Protein AF-A0A931PNV2-F1 (afdb_monomer_lite)

Secondary structure (DSSP, 8-state):
--HHHHHHHHTT--EEEEE-TTT--EEEEEGGGGGS-EE-TTT--EE-----

Radius of gyration: 13.53 Å; chains: 1; bounding box: 34×16×36 Å

Foldseek 3Di:
DDCVVVCVVVVPQDKDWDAAPVPRDIDIDGVVCLQQWDQDPPPRDTRHRPDD

Structure (mmCIF, N/CA/C/O backbone):
data_AF-A0A931PNV2-F1
#
_entry.id   AF-A0A931PNV2-F1
#
loop_
_atom_site.group_PDB
_atom_site.id
_atom_site.type_symbol
_atom_site.label_atom_id
_atom_site.label_alt_id
_atom_site.label_comp_id
_atom_site.label_asym_id
_atom_site.label_entity_id
_atom_site.label_seq_id
_atom_site.pdbx_PDB_ins_code
_atom_site.Cartn_x
_atom_site.Cartn_y
_atom_site.Cartn_z
_atom_site.occupancy
_atom_site.B_iso_or_equiv
_atom_site.auth_seq_id
_atom_site.auth_comp_id
_atom_site.auth_asym_id
_atom_site.auth_atom_id
_atom_site.pdbx_PDB_model_num
ATOM 1 N N . MET A 1 1 ? -22.947 9.420 25.931 1.00 47.38 1 MET A N 1
ATOM 2 C CA . MET A 1 1 ? -21.683 9.180 25.195 1.00 47.38 1 MET A CA 1
ATOM 3 C C . MET A 1 1 ? -21.726 7.747 24.677 1.00 47.38 1 MET A C 1
ATOM 5 O O . MET A 1 1 ? -21.925 6.851 25.481 1.00 47.38 1 MET A O 1
ATOM 9 N N . ASN A 1 2 ? -21.697 7.528 23.358 1.00 41.53 2 ASN A N 1
ATOM 10 C CA . ASN A 1 2 ? -22.021 6.225 22.757 1.00 41.53 2 ASN A CA 1
ATOM 11 C C . ASN A 1 2 ? -20.774 5.298 22.740 1.00 41.53 2 ASN A C 1
ATOM 13 O O . ASN A 1 2 ? -19.778 5.667 22.109 1.00 41.53 2 ASN A O 1
ATOM 17 N N . PRO A 1 3 ? -20.781 4.131 23.418 1.00 55.25 3 PRO A N 1
ATOM 18 C CA . PRO A 1 3 ? -19.584 3.307 23.660 1.00 55.25 3 PRO A CA 1
ATOM 19 C C . PRO A 1 3 ? -18.951 2.694 22.397 1.00 55.25 3 PRO A C 1
ATOM 21 O O . PRO A 1 3 ? -17.782 2.310 22.413 1.00 55.25 3 PRO A O 1
ATOM 24 N N . ILE A 1 4 ? -19.671 2.657 21.271 1.00 57.72 4 ILE A N 1
ATOM 25 C CA . ILE A 1 4 ? -19.164 2.092 20.009 1.00 57.72 4 ILE A CA 1
ATOM 26 C C . ILE A 1 4 ? -18.062 2.967 19.379 1.00 57.72 4 ILE A C 1
ATOM 28 O O . ILE A 1 4 ? -17.101 2.441 18.814 1.00 57.72 4 ILE A O 1
ATOM 32 N N . HIS A 1 5 ? -18.125 4.297 19.534 1.00 48.78 5 HIS A N 1
ATOM 33 C CA . HIS A 1 5 ? -17.072 5.195 19.029 1.00 48.78 5 HIS A CA 1
ATOM 34 C C . HIS A 1 5 ? -15.732 5.014 19.762 1.00 48.78 5 HIS A C 1
ATOM 36 O O . HIS A 1 5 ? -14.662 5.155 19.163 1.00 48.78 5 HIS A O 1
ATOM 42 N N . GLN A 1 6 ? -15.778 4.650 21.044 1.00 50.12 6 GLN A N 1
ATOM 43 C CA . GLN A 1 6 ? -14.592 4.337 21.843 1.00 50.12 6 GLN A CA 1
ATOM 44 C C . GLN A 1 6 ? -13.948 3.022 21.393 1.00 50.12 6 GLN A C 1
ATOM 46 O O . GLN A 1 6 ? -12.729 2.969 21.248 1.00 50.12 6 GLN A O 1
ATOM 51 N N . LEU A 1 7 ? -14.746 2.003 21.056 1.00 49.94 7 LEU A N 1
ATOM 52 C CA . LEU A 1 7 ? -14.224 0.730 20.558 1.00 49.94 7 LEU A CA 1
ATOM 53 C C . LEU A 1 7 ? -13.505 0.890 19.206 1.00 49.94 7 LEU A C 1
ATOM 55 O O . LEU A 1 7 ? -12.429 0.333 19.021 1.00 49.94 7 LEU A O 1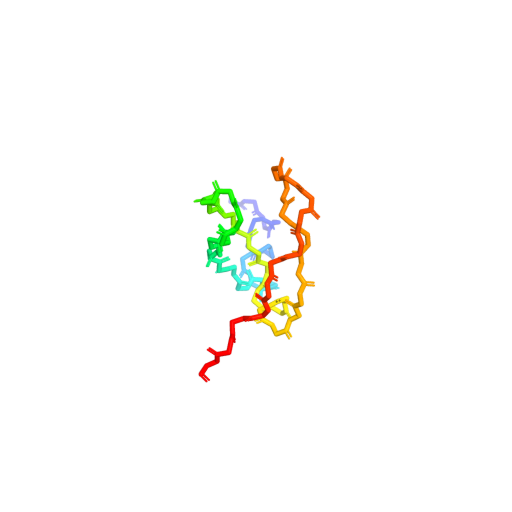
ATOM 59 N N . ALA A 1 8 ? -14.006 1.723 18.286 1.00 55.50 8 ALA A N 1
ATOM 60 C CA . ALA A 1 8 ? -13.305 2.024 17.028 1.00 55.50 8 ALA A CA 1
ATOM 61 C C . ALA A 1 8 ? -11.957 2.749 17.236 1.00 55.50 8 ALA A C 1
ATOM 63 O O . ALA A 1 8 ? -11.027 2.573 16.445 1.00 55.50 8 ALA A O 1
ATOM 64 N N . THR A 1 9 ? -11.853 3.538 18.308 1.00 54.69 9 THR A N 1
ATOM 65 C CA . THR A 1 9 ? -10.648 4.290 18.691 1.00 54.69 9 THR A CA 1
ATOM 66 C C . THR A 1 9 ? -9.627 3.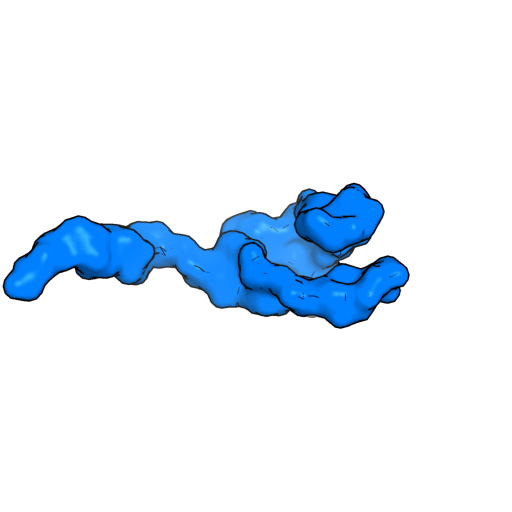395 19.413 1.00 54.69 9 THR A C 1
ATOM 68 O O . THR A 1 9 ? -8.432 3.476 19.136 1.00 54.69 9 THR A O 1
ATOM 71 N N . LEU A 1 10 ? -10.093 2.484 20.277 1.00 53.03 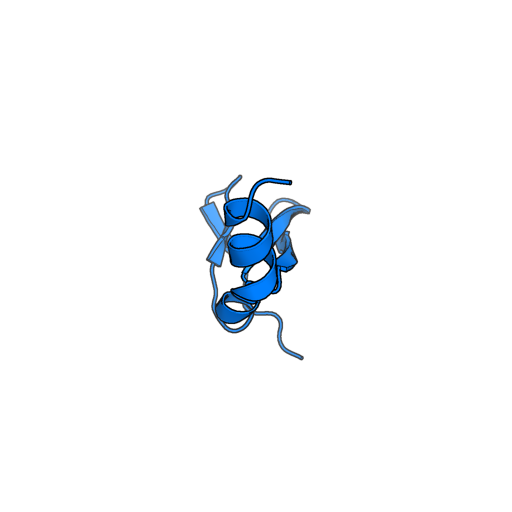10 LEU A N 1
ATOM 72 C CA . LEU A 1 10 ? -9.276 1.539 21.055 1.00 53.03 10 LEU A CA 1
ATOM 73 C C . LEU A 1 10 ? -8.863 0.284 20.269 1.00 53.03 10 LEU A C 1
ATOM 75 O O . LEU A 1 10 ? -7.794 -0.266 20.521 1.0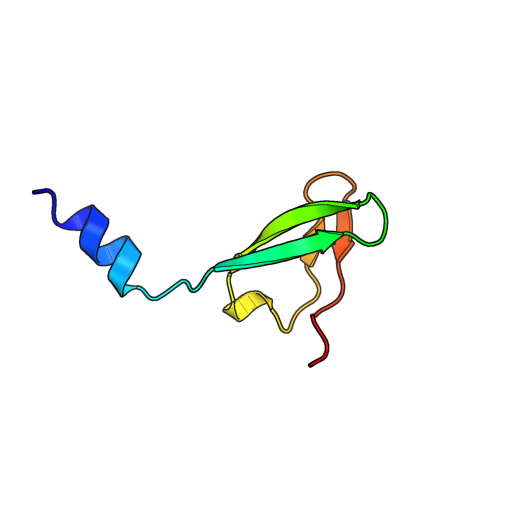0 53.03 10 LEU A O 1
ATOM 79 N N . LEU A 1 11 ? -9.626 -0.127 19.248 1.00 56.97 11 LEU A N 1
ATOM 80 C CA . LEU A 1 11 ? -9.243 -1.190 18.302 1.00 56.97 11 LEU A CA 1
ATOM 81 C C . LEU A 1 11 ? -8.094 -0.790 17.357 1.00 56.97 11 LEU A C 1
ATOM 83 O O . LEU A 1 11 ? -7.854 -1.465 16.353 1.00 56.97 11 LEU A O 1
ATOM 87 N N . GLY A 1 12 ? -7.362 0.288 17.666 1.00 51.50 12 GLY A N 1
ATOM 88 C CA . GLY A 1 12 ? -5.952 0.422 17.303 1.00 51.50 12 GLY A CA 1
ATOM 89 C C . GLY A 1 12 ? -5.664 0.308 15.811 1.00 51.50 12 GLY A C 1
ATOM 90 O O . GLY A 1 12 ? -4.586 -0.133 15.409 1.00 51.50 12 GLY A O 1
ATOM 91 N N . ARG A 1 13 ? -6.614 0.692 14.955 1.00 63.47 13 ARG A N 1
ATOM 92 C CA . ARG A 1 13 ? -6.358 0.848 13.527 1.00 63.47 13 ARG A CA 1
ATOM 93 C C . ARG A 1 13 ? -5.619 2.166 13.367 1.00 63.47 13 ARG A C 1
ATOM 95 O O . ARG A 1 13 ? -6.204 3.144 12.916 1.00 63.47 13 ARG A O 1
ATOM 102 N N . LYS A 1 14 ? -4.342 2.204 13.771 1.00 73.88 14 LYS A N 1
ATOM 103 C CA . LYS A 1 14 ? -3.430 3.285 13.388 1.00 73.88 14 LYS A CA 1
ATOM 104 C C . LYS A 1 14 ? -3.583 3.453 11.883 1.00 73.88 14 LYS A C 1
ATOM 106 O O . LYS A 1 14 ? -3.531 2.469 11.151 1.00 73.88 14 LYS A O 1
ATOM 111 N N . LYS A 1 15 ? -3.896 4.658 11.438 1.00 78.69 15 LYS A N 1
ATOM 112 C CA . LYS A 1 15 ? -4.090 5.000 10.031 1.00 78.69 15 LYS A CA 1
ATOM 113 C C . LYS A 1 15 ? -2.932 5.896 9.622 1.00 78.69 15 LYS A C 1
ATOM 115 O O . LYS A 1 15 ? -2.472 6.698 10.427 1.00 78.69 15 LYS A O 1
ATOM 120 N N . ARG A 1 16 ? -2.442 5.740 8.398 1.00 80.69 16 ARG A N 1
ATOM 121 C CA . ARG A 1 16 ? -1.383 6.578 7.835 1.00 80.69 16 ARG A CA 1
ATOM 122 C C . ARG A 1 16 ? -1.742 7.014 6.433 1.00 80.69 16 ARG A C 1
ATOM 124 O O . ARG A 1 16 ? -2.343 6.261 5.673 1.00 80.69 16 ARG A O 1
ATOM 131 N N . GLU A 1 17 ? -1.331 8.222 6.098 1.00 87.06 17 GLU A N 1
ATOM 132 C CA . GLU A 1 17 ? -1.467 8.766 4.758 1.00 87.06 17 GLU A CA 1
ATOM 133 C C . GLU A 1 17 ? -0.368 8.223 3.843 1.00 87.06 17 GLU A C 1
ATOM 135 O O . GLU A 1 17 ? 0.805 8.128 4.218 1.00 87.06 17 GLU A O 1
ATOM 140 N N . ARG A 1 18 ? -0.754 7.862 2.622 1.00 85.81 18 ARG A N 1
ATOM 141 C CA . ARG A 1 18 ? 0.146 7.458 1.548 1.00 85.81 18 ARG A CA 1
ATOM 142 C C . ARG A 1 18 ? -0.174 8.207 0.274 1.00 85.81 18 ARG A C 1
ATOM 144 O O . ARG A 1 18 ? -1.306 8.182 -0.205 1.00 85.81 18 ARG A O 1
ATOM 151 N N . LYS A 1 19 ? 0.860 8.791 -0.323 1.00 89.50 19 LYS A N 1
ATOM 152 C CA . LYS A 1 19 ? 0.793 9.388 -1.653 1.00 89.50 19 LYS A CA 1
ATOM 153 C C . LYS A 1 19 ? 1.051 8.321 -2.712 1.00 89.50 19 LYS A C 1
ATOM 155 O O . LYS A 1 19 ? 2.054 7.616 -2.657 1.00 89.50 19 LYS A O 1
ATOM 160 N N . CYS A 1 20 ? 0.151 8.203 -3.683 1.00 92.31 20 CYS A N 1
ATOM 161 C CA . CYS A 1 20 ? 0.380 7.378 -4.859 1.00 92.31 20 CYS A CA 1
ATOM 162 C C . CYS A 1 20 ? 1.437 8.054 -5.750 1.00 92.31 20 CYS A C 1
ATOM 164 O O . CYS A 1 20 ? 1.202 9.181 -6.192 1.00 92.31 20 CYS A O 1
ATOM 166 N N . PRO A 1 21 ? 2.564 7.392 -6.068 1.00 88.94 21 PRO A N 1
ATOM 167 C CA . PRO A 1 21 ? 3.587 7.976 -6.936 1.00 88.94 21 PRO A CA 1
ATOM 168 C C . PRO A 1 21 ? 3.108 8.133 -8.386 1.00 88.94 21 PRO A C 1
ATOM 170 O O . PRO A 1 21 ? 3.618 8.979 -9.107 1.00 88.94 21 PRO A O 1
ATOM 173 N N . ALA A 1 22 ? 2.109 7.355 -8.814 1.00 91.81 22 ALA A N 1
ATOM 174 C CA . ALA A 1 22 ? 1.658 7.355 -10.202 1.00 91.81 22 ALA A CA 1
ATOM 175 C C . ALA A 1 22 ? 0.641 8.454 -10.542 1.00 91.81 22 ALA A C 1
ATOM 177 O O . ALA A 1 22 ? 0.592 8.898 -11.682 1.00 91.81 22 ALA A O 1
ATOM 178 N N . CYS A 1 23 ? -0.207 8.858 -9.592 1.00 93.19 23 CYS A N 1
ATOM 179 C CA . CYS A 1 23 ? -1.235 9.884 -9.819 1.00 93.19 23 CYS A CA 1
ATOM 180 C C . CYS A 1 23 ? -1.163 11.054 -8.829 1.00 93.19 23 CYS A C 1
ATOM 182 O O . CYS A 1 23 ? -1.988 11.960 -8.886 1.00 93.19 23 CYS A O 1
ATOM 184 N N . GLY A 1 24 ? -0.227 11.018 -7.875 1.00 90.88 24 GLY A N 1
ATOM 185 C CA . GLY A 1 24 ? -0.048 12.054 -6.860 1.00 90.88 24 GLY A CA 1
ATOM 186 C C . GLY A 1 24 ? -1.124 12.097 -5.771 1.00 90.88 24 GLY A C 1
ATOM 187 O O . GLY A 1 24 ? -1.009 12.913 -4.861 1.00 90.88 24 GLY A O 1
ATOM 188 N N . HIS A 1 25 ? -2.146 11.238 -5.827 1.00 91.56 25 HIS A N 1
ATOM 189 C CA . HIS A 1 25 ? -3.249 11.241 -4.867 1.00 91.56 25 HIS A CA 1
ATOM 190 C C . HIS A 1 25 ? -2.837 10.656 -3.510 1.00 91.56 25 HIS A C 1
ATOM 192 O O . HIS A 1 25 ? -2.310 9.540 -3.440 1.00 91.56 25 HIS A O 1
ATOM 198 N N . THR A 1 26 ? -3.126 11.384 -2.435 1.00 90.31 26 THR A N 1
ATOM 199 C CA . THR A 1 26 ? -2.921 10.931 -1.055 1.00 90.31 26 THR A CA 1
ATOM 200 C C . THR A 1 26 ? -4.178 10.248 -0.531 1.00 90.31 26 THR A C 1
ATOM 202 O O . THR A 1 26 ? -5.268 10.798 -0.637 1.00 90.31 26 THR A O 1
ATOM 205 N N . HIS A 1 27 ? -4.033 9.050 0.033 1.00 85.44 27 HIS A N 1
ATOM 206 C CA . HIS A 1 27 ? -5.124 8.284 0.632 1.00 85.44 27 HIS A CA 1
ATOM 207 C C . HIS A 1 27 ? -4.693 7.689 1.974 1.00 85.44 27 HIS A C 1
ATOM 209 O O . HIS A 1 27 ? -3.505 7.501 2.240 1.00 85.44 27 HIS A O 1
ATOM 215 N N . VAL A 1 28 ? -5.670 7.391 2.826 1.00 85.75 28 VAL A N 1
ATOM 216 C CA . VAL A 1 28 ? -5.433 6.873 4.174 1.00 85.75 28 VAL A CA 1
ATOM 217 C C . VAL A 1 28 ? -5.510 5.351 4.161 1.00 85.75 28 VAL A C 1
ATOM 219 O O . VAL A 1 28 ? -6.515 4.775 3.751 1.00 85.75 28 VAL A O 1
ATOM 222 N N . VAL A 1 29 ? -4.463 4.694 4.648 1.00 84.69 29 VAL A N 1
ATOM 223 C CA . VAL A 1 29 ? -4.379 3.235 4.767 1.00 84.69 29 VAL A CA 1
ATOM 224 C C . VAL A 1 29 ? -4.204 2.838 6.224 1.00 84.69 29 VAL A C 1
ATOM 226 O O . VAL A 1 29 ? -3.680 3.600 7.038 1.00 84.69 29 VAL A O 1
ATOM 229 N N . ALA A 1 30 ? -4.642 1.634 6.582 1.00 84.00 30 ALA A N 1
ATOM 230 C CA . ALA A 1 30 ? -4.332 1.088 7.896 1.00 84.00 30 ALA A CA 1
ATOM 231 C C . ALA A 1 30 ? -2.814 0.873 8.029 1.00 84.00 30 ALA A C 1
ATOM 233 O O . ALA A 1 30 ? -2.164 0.410 7.099 1.00 84.00 30 ALA A O 1
ATOM 234 N N . GLU A 1 31 ? -2.248 1.135 9.203 1.00 82.38 31 GLU A N 1
ATOM 235 C CA . GLU A 1 31 ? -0.816 1.003 9.479 1.00 82.38 31 GLU A CA 1
ATOM 236 C C . GLU A 1 31 ? -0.345 -0.444 9.316 1.00 82.38 31 GLU A C 1
ATOM 238 O O . GLU A 1 31 ? 0.778 -0.685 8.888 1.00 82.38 31 GLU A O 1
ATOM 243 N N . ARG A 1 32 ? -1.226 -1.423 9.555 1.00 80.94 32 ARG A N 1
ATOM 244 C CA . ARG A 1 32 ? -0.948 -2.836 9.251 1.00 80.94 32 ARG A CA 1
ATOM 245 C C . ARG A 1 32 ? -0.677 -3.069 7.761 1.00 80.94 32 ARG A C 1
ATOM 247 O O . ARG A 1 32 ? 0.113 -3.938 7.417 1.00 80.94 32 ARG A O 1
ATOM 254 N N . LEU A 1 33 ? -1.275 -2.256 6.889 1.00 80.75 33 LEU A N 1
ATOM 255 C CA . LEU A 1 33 ? -1.037 -2.270 5.446 1.00 80.75 33 LEU A CA 1
ATOM 256 C C . LEU A 1 33 ? 0.167 -1.398 5.037 1.00 80.75 33 LEU A C 1
ATOM 258 O O . LEU A 1 33 ? 0.553 -1.384 3.870 1.00 80.75 33 LEU A O 1
ATOM 262 N N . SER A 1 34 ? 0.832 -0.720 5.985 1.00 80.69 34 SER A N 1
ATOM 263 C CA . SER A 1 34 ? 2.021 0.099 5.711 1.00 80.69 34 SER A CA 1
ATOM 264 C C . SER A 1 34 ? 3.234 -0.706 5.224 1.00 80.69 34 SER A C 1
ATOM 266 O O . SER A 1 34 ? 4.171 -0.103 4.699 1.00 80.69 34 SER A O 1
ATOM 268 N N . LYS A 1 35 ? 3.214 -2.035 5.353 1.00 83.31 35 LYS A N 1
ATOM 269 C CA . LYS A 1 35 ? 4.281 -2.936 4.889 1.00 83.31 35 LYS A CA 1
ATOM 270 C C . LYS A 1 35 ? 3.936 -3.704 3.612 1.00 83.31 35 LYS A C 1
ATOM 272 O O . LYS A 1 35 ? 4.782 -4.429 3.109 1.00 83.31 35 LYS A O 1
ATOM 277 N N . VAL A 1 36 ? 2.731 -3.527 3.067 1.00 85.69 36 VAL A N 1
ATOM 278 C CA . VAL A 1 36 ? 2.317 -4.172 1.813 1.00 85.69 36 VAL A CA 1
ATOM 279 C C . VAL A 1 36 ? 2.046 -3.138 0.722 1.00 85.69 36 VAL A C 1
ATOM 281 O O . VAL A 1 36 ? 1.832 -1.946 0.993 1.00 85.69 36 VAL A O 1
ATOM 284 N N . ALA A 1 37 ? 2.091 -3.603 -0.525 1.00 87.06 37 ALA A N 1
ATOM 285 C CA . ALA A 1 37 ? 1.607 -2.837 -1.660 1.00 87.06 37 ALA A CA 1
ATOM 286 C C . ALA A 1 37 ? 0.074 -2.835 -1.645 1.00 87.06 37 ALA A C 1
ATOM 288 O O . ALA A 1 37 ? -0.550 -3.873 -1.437 1.00 87.06 37 ALA A O 1
ATOM 289 N N . VAL A 1 38 ? -0.528 -1.667 -1.847 1.00 88.38 38 VAL A N 1
A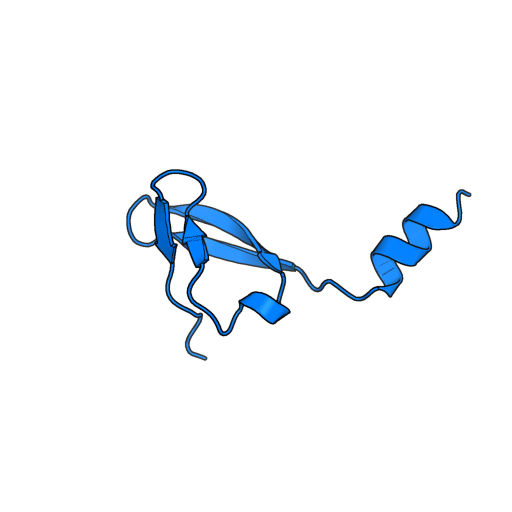TOM 290 C CA . VAL A 1 38 ? -1.988 -1.499 -1.866 1.00 88.38 38 VAL A CA 1
ATOM 291 C C . VAL A 1 38 ? -2.403 -0.760 -3.133 1.00 88.38 38 VAL A C 1
ATOM 293 O O . VAL A 1 38 ? -1.678 0.139 -3.561 1.00 88.38 38 VAL A O 1
ATOM 296 N N . PRO A 1 39 ? -3.529 -1.112 -3.766 1.00 89.56 39 PRO A N 1
ATOM 297 C CA . PRO A 1 39 ? -3.982 -0.418 -4.963 1.00 89.56 39 PRO A CA 1
ATOM 298 C C . PRO A 1 39 ? -4.399 1.016 -4.624 1.00 89.56 39 PRO A C 1
ATOM 300 O O . PRO A 1 39 ? -5.082 1.269 -3.631 1.00 89.56 39 PRO A O 1
ATOM 303 N N . CYS A 1 40 ? -4.001 1.972 -5.462 1.00 90.88 40 CYS A N 1
ATOM 304 C CA . CYS A 1 40 ? -4.480 3.341 -5.343 1.00 90.88 40 CYS A CA 1
ATOM 305 C C . CYS A 1 40 ? -5.984 3.390 -5.664 1.00 90.88 40 CYS A C 1
ATOM 307 O O . CYS A 1 40 ? -6.367 2.953 -6.750 1.00 90.88 40 CYS A O 1
ATOM 309 N N . PRO A 1 41 ? -6.829 4.006 -4.818 1.00 88.94 41 PRO A N 1
ATOM 310 C CA . PRO A 1 41 ? -8.270 4.090 -5.074 1.00 88.94 41 PRO A CA 1
ATOM 311 C C . PRO A 1 41 ? -8.623 4.924 -6.315 1.00 88.94 41 PRO A C 1
ATOM 313 O O . PRO A 1 41 ? -9.741 4.844 -6.805 1.00 88.94 41 PRO A O 1
ATOM 316 N N . ARG A 1 42 ? -7.683 5.735 -6.824 1.00 91.62 42 ARG A N 1
ATOM 317 C CA . ARG A 1 42 ? -7.925 6.645 -7.951 1.00 91.62 42 ARG A CA 1
ATOM 318 C C . ARG A 1 42 ? -7.519 6.078 -9.306 1.00 91.62 42 ARG A C 1
ATOM 320 O O . ARG A 1 42 ? -8.192 6.325 -10.295 1.00 91.62 42 ARG A O 1
ATOM 327 N N . CYS A 1 43 ? -6.387 5.385 -9.373 1.00 93.12 43 CYS A N 1
ATOM 328 C CA . CYS A 1 43 ? -5.824 4.911 -10.640 1.00 93.12 43 CYS A CA 1
ATOM 329 C C . CYS A 1 43 ? -5.589 3.399 -10.671 1.00 93.12 43 CYS A C 1
ATOM 331 O O . CYS A 1 43 ? -4.974 2.918 -11.617 1.00 93.12 43 CYS A O 1
ATOM 333 N N . ALA A 1 44 ? -5.998 2.674 -9.622 1.00 90.12 44 ALA A N 1
ATOM 334 C CA . ALA A 1 44 ? -5.798 1.236 -9.417 1.00 90.12 44 ALA A CA 1
ATOM 335 C C . ALA A 1 44 ? -4.334 0.750 -9.450 1.00 90.12 44 ALA A C 1
ATOM 337 O O . ALA A 1 44 ? -4.065 -0.417 -9.173 1.00 90.12 44 AL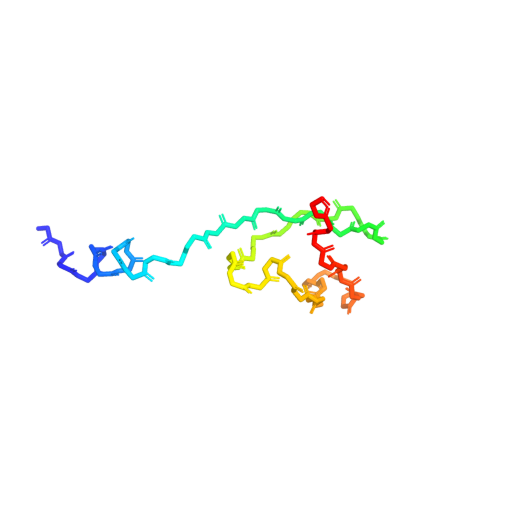A A O 1
ATOM 338 N N . LYS A 1 45 ? -3.363 1.633 -9.722 1.00 90.88 45 LYS A N 1
ATOM 339 C CA . LYS A 1 45 ? -1.940 1.294 -9.729 1.00 90.88 45 LYS A CA 1
ATOM 340 C C . LYS A 1 45 ? -1.462 0.937 -8.319 1.00 90.88 45 LYS A C 1
ATOM 342 O O . LYS A 1 45 ? -1.892 1.578 -7.352 1.00 90.88 45 LYS A O 1
ATOM 347 N N . PRO A 1 46 ? -0.553 -0.042 -8.189 1.00 87.75 46 PRO A N 1
ATOM 348 C CA . PRO A 1 46 ? -0.009 -0.431 -6.899 1.00 87.75 46 PRO A CA 1
ATOM 349 C C . PRO A 1 46 ? 0.781 0.725 -6.281 1.00 87.75 46 PRO A C 1
ATOM 351 O O . PRO A 1 46 ? 1.604 1.371 -6.928 1.00 87.75 46 PRO A O 1
ATOM 354 N N . VAL A 1 47 ? 0.521 0.985 -5.005 1.00 89.25 47 VAL A N 1
ATOM 355 C CA . VAL A 1 47 ? 1.263 1.932 -4.178 1.00 89.25 47 VAL A CA 1
ATOM 356 C C . VAL A 1 47 ? 2.221 1.110 -3.325 1.00 89.25 47 VAL A C 1
ATOM 358 O O . VAL A 1 47 ? 1.744 0.354 -2.469 1.00 89.25 47 VAL A O 1
ATOM 361 N N . PRO A 1 48 ? 3.544 1.210 -3.559 1.00 85.94 48 PRO A N 1
ATOM 362 C CA . PRO A 1 48 ? 4.523 0.365 -2.890 1.00 85.94 48 PRO A CA 1
ATOM 363 C C . PRO A 1 48 ? 4.484 0.566 -1.373 1.00 85.94 48 PRO A C 1
ATOM 365 O O . PRO A 1 48 ? 4.033 1.619 -0.893 1.00 85.94 48 PRO A O 1
ATOM 368 N N . PRO A 1 49 ? 4.929 -0.439 -0.597 1.00 84.06 49 PRO A N 1
ATOM 369 C CA . PRO A 1 49 ? 5.078 -0.274 0.830 1.00 84.06 49 PRO A CA 1
ATOM 370 C C . PRO A 1 49 ? 6.023 0.881 1.152 1.00 84.06 49 PRO A C 1
ATOM 372 O O . PRO A 1 49 ? 6.921 1.201 0.374 1.00 84.06 49 PRO A O 1
ATOM 375 N N . ARG A 1 50 ? 5.820 1.527 2.302 1.00 70.75 50 ARG A N 1
ATOM 376 C CA . ARG A 1 50 ? 6.767 2.545 2.754 1.00 70.75 50 ARG A CA 1
ATOM 377 C C . ARG A 1 50 ? 7.992 1.791 3.261 1.00 70.75 50 ARG A C 1
ATOM 379 O O . ARG A 1 50 ? 7.932 1.241 4.358 1.00 70.75 50 ARG A O 1
ATOM 386 N N . SER A 1 51 ? 9.047 1.720 2.456 1.00 64.25 51 SER A N 1
ATOM 387 C CA . SER A 1 51 ? 10.366 1.327 2.951 1.00 64.25 51 SER A CA 1
ATOM 388 C C . SER A 1 51 ? 10.796 2.390 3.960 1.00 64.25 51 SER A C 1
ATOM 390 O O . SER A 1 51 ? 10.830 3.575 3.623 1.00 64.25 51 SER A O 1
ATOM 392 N N . THR A 1 52 ? 10.957 1.982 5.218 1.00 56.22 52 THR A N 1
ATOM 393 C CA . THR A 1 52 ? 11.622 2.796 6.243 1.00 56.22 52 THR A CA 1
ATOM 394 C C . THR A 1 52 ? 13.084 2.957 5.872 1.00 56.22 52 THR A C 1
ATOM 396 O O . THR A 1 52 ? 13.653 1.958 5.378 1.00 56.22 52 THR A O 1
#

Sequence (52 aa):
MNPIHQLATLLGRKKRERKCPACGHTHVVAERLSKVAVPCPRCAKPVPPRST

pLDDT: mean 76.98, std 15.71, range [41.53, 93.19]